Protein AF-A0A1F8T6Q5-F1 (afdb_monomer)

Nearest PDB structures (foldseek):
  4u9r-assembly1_A  TM=7.905E-01  e=2.356E-05  Cupriavidus metallidurans CH34
  6u1s-assembly1_A  TM=3.197E-01  e=1.548E+00  synthetic construct
  4e29-assembly1_A  TM=3.422E-01  e=6.527E+00  Shigella flexneri

Mean predicted aligned error: 11.77 Å

Secondary structure (DSSP, 8-state):
----EEEEEEEP---TT-TTHHHHHHHHHHHHHHTSTTEEEEEEETTSSSEEEEEEE-TTT--HHHHHHHHHHHHHHHHHHH-SS--SSS-GGGHHHHHHHHHHHHHHHHHHHHHHHHHHHHHHHHHHTT---HHHHHHHHHHHHHHHHHHHHGGGGTTSSTTTTTT--

Foldseek 3Di:
DQDKDKDKDQDDDDDPDDPPLVVVLQVQLFVQLCPDKFFPGWHWDPVDVRIIIITIGRCVTDPPVVSVVSSVVSNVVSCVVPDPDDDPDPPPVCVVVVVVLVVVLVVLVVVLVVLLVVLVVVLVVCVVVVVDDPVNNVCSNVVSVVVSVVSNVVSVVSDPPVVVVVVVD

pLDDT: mean 82.61, std 13.93, range [41.75, 96.81]

Solvent-accessible surface area (backbone atoms only — not comparable to full-atom values): 9932 Å² total; per-residue (Å²): 132,88,64,74,48,76,48,79,41,82,42,84,71,76,75,92,83,60,94,60,68,49,60,58,49,48,54,51,44,28,49,63,45,36,74,37,88,37,38,74,40,42,46,73,43,79,89,44,88,69,28,32,40,41,38,31,25,27,74,90,64,43,53,72,69,55,50,53,53,49,50,55,49,44,52,48,53,50,50,55,74,71,40,95,74,72,76,95,55,96,57,70,84,51,53,65,54,57,55,50,48,52,53,51,51,57,51,47,52,54,51,42,51,52,50,52,53,48,51,53,53,51,50,50,52,33,54,77,69,66,76,54,54,71,69,59,51,48,51,52,54,59,50,48,52,52,55,42,49,55,56,54,53,54,54,74,66,68,78,67,70,78,65,60,67,65,77,77,103

Structure (mmCIF, N/CA/C/O backbone):
data_AF-A0A1F8T6Q5-F1
#
_entry.id   AF-A0A1F8T6Q5-F1
#
loop_
_atom_site.group_PDB
_atom_site.id
_atom_site.type_symbol
_atom_site.label_atom_id
_atom_site.label_alt_id
_atom_site.label_comp_id
_atom_site.label_asym_id
_atom_site.label_entity_id
_atom_site.label_seq_id
_atom_site.pdbx_PDB_ins_code
_atom_site.Cartn_x
_atom_site.Cartn_y
_atom_site.Cartn_z
_atom_site.occupancy
_atom_site.B_iso_or_equiv
_atom_site.auth_seq_id
_atom_site.auth_comp_id
_atom_site.auth_asym_id
_atom_site.auth_atom_id
_atom_site.pdbx_PDB_model_num
ATOM 1 N N . MET A 1 1 ? 42.002 5.428 -26.636 1.00 50.53 1 MET A N 1
ATOM 2 C CA . MET A 1 1 ? 41.099 6.526 -27.030 1.00 50.53 1 MET A CA 1
ATOM 3 C C . MET A 1 1 ? 39.708 6.061 -26.639 1.00 50.53 1 MET A C 1
ATOM 5 O O . MET A 1 1 ? 39.288 5.052 -27.183 1.00 50.53 1 MET A O 1
ATOM 9 N N . LYS A 1 2 ? 39.092 6.627 -25.594 1.00 60.91 2 LYS A N 1
ATOM 10 C CA . LYS A 1 2 ? 37.700 6.285 -25.266 1.00 60.91 2 LYS A CA 1
ATOM 11 C C . LYS A 1 2 ? 36.829 7.090 -26.223 1.00 60.91 2 LYS A C 1
ATOM 13 O O . LYS A 1 2 ? 36.940 8.312 -26.226 1.00 60.91 2 LYS A O 1
ATOM 18 N N . THR A 1 3 ? 36.080 6.406 -27.074 1.00 76.50 3 THR A N 1
ATOM 19 C CA . THR A 1 3 ? 35.079 7.035 -27.933 1.00 76.50 3 THR A CA 1
ATOM 20 C C . THR A 1 3 ? 33.834 7.207 -27.075 1.00 76.50 3 THR A C 1
ATOM 22 O O . THR A 1 3 ? 33.334 6.227 -26.533 1.00 76.50 3 THR A O 1
ATOM 25 N N . GLU A 1 4 ? 33.405 8.445 -26.875 1.00 87.81 4 GLU A N 1
ATOM 26 C CA . GLU A 1 4 ? 32.211 8.789 -26.107 1.00 87.81 4 GLU A CA 1
ATOM 27 C C . GLU A 1 4 ? 31.236 9.469 -27.061 1.00 87.81 4 GLU A C 1
ATOM 29 O O . GLU A 1 4 ? 31.602 10.431 -27.737 1.00 87.81 4 GLU A O 1
ATOM 34 N N . GLU A 1 5 ? 30.017 8.944 -27.128 1.00 91.56 5 GLU A N 1
ATOM 35 C CA . GLU A 1 5 ? 28.901 9.550 -27.845 1.00 91.56 5 GLU A CA 1
ATOM 36 C C . GLU A 1 5 ? 27.756 9.843 -26.878 1.00 91.56 5 GLU A C 1
ATOM 38 O O . GLU A 1 5 ? 27.674 9.282 -25.783 1.00 91.56 5 GLU A O 1
ATOM 43 N N . THR A 1 6 ? 26.870 10.747 -27.284 1.00 90.69 6 THR A N 1
ATOM 44 C CA . THR A 1 6 ? 25.726 11.174 -26.481 1.00 90.69 6 THR A CA 1
ATOM 45 C C . THR A 1 6 ? 24.441 10.840 -27.214 1.00 90.69 6 THR A C 1
ATOM 47 O O . THR A 1 6 ? 24.263 11.212 -28.372 1.00 90.69 6 THR A O 1
ATOM 50 N N . LEU A 1 7 ? 23.549 10.127 -26.533 1.00 92.06 7 LEU A N 1
ATOM 51 C CA . LEU A 1 7 ? 22.183 9.890 -26.975 1.00 92.06 7 LEU A CA 1
ATOM 52 C C . LEU A 1 7 ? 21.239 10.744 -26.128 1.00 92.06 7 LEU A C 1
ATOM 54 O O . LEU A 1 7 ? 21.224 10.615 -24.905 1.00 92.06 7 LEU A O 1
ATOM 58 N N . GLU A 1 8 ? 20.442 11.581 -26.784 1.00 91.38 8 GLU A N 1
ATOM 59 C CA . GLU A 1 8 ? 19.393 12.385 -26.157 1.00 91.38 8 GLU A CA 1
ATOM 60 C C . GLU A 1 8 ? 18.038 11.691 -26.357 1.00 91.38 8 GLU A C 1
ATOM 62 O O . GLU A 1 8 ? 17.622 11.429 -27.487 1.00 91.38 8 GLU A O 1
ATOM 67 N N . LEU A 1 9 ? 17.354 11.360 -25.259 1.00 87.94 9 LEU A N 1
ATOM 68 C CA . LEU A 1 9 ? 16.001 10.804 -25.282 1.00 87.94 9 LEU A CA 1
ATOM 69 C C . LEU A 1 9 ? 15.019 11.827 -24.717 1.00 87.94 9 LEU A C 1
ATOM 71 O O . LEU A 1 9 ? 15.156 12.260 -23.573 1.00 87.94 9 LEU A O 1
ATOM 75 N N . GLU A 1 10 ? 14.007 12.180 -25.505 1.00 86.00 10 GLU A N 1
ATOM 76 C CA . GLU A 1 10 ? 12.895 12.996 -25.027 1.00 86.00 10 GLU A CA 1
ATOM 77 C C . GLU A 1 10 ? 12.061 12.178 -24.040 1.00 86.00 10 GLU A C 1
ATOM 79 O O . GLU A 1 10 ? 11.493 11.138 -24.389 1.00 86.00 10 GLU A O 1
ATOM 84 N N . VAL A 1 11 ? 11.986 12.643 -22.795 1.00 77.19 11 VAL A N 1
ATOM 85 C CA . VAL A 1 11 ? 11.147 12.015 -21.779 1.00 77.19 11 VAL A CA 1
ATOM 86 C C . VAL A 1 11 ? 9.830 12.787 -21.732 1.00 77.19 11 VAL A C 1
ATOM 88 O O . VAL A 1 11 ? 9.847 14.005 -21.520 1.00 77.19 11 VAL A O 1
ATOM 91 N N . PRO A 1 12 ? 8.671 12.127 -21.926 1.00 64.56 12 PRO A N 1
ATOM 92 C CA . PRO A 1 12 ? 7.391 12.793 -21.751 1.00 64.56 12 PRO A CA 1
ATOM 93 C C . PRO A 1 12 ? 7.319 13.331 -20.317 1.00 64.56 12 PRO A C 1
ATOM 95 O O . PRO A 1 12 ? 7.428 12.579 -19.351 1.00 64.56 12 PRO A O 1
ATOM 98 N N . MET A 1 13 ? 7.206 14.658 -20.216 1.00 54.41 13 MET A N 1
ATOM 99 C CA . MET A 1 13 ? 7.235 15.450 -18.984 1.00 54.41 13 MET A CA 1
ATOM 100 C C . MET A 1 13 ? 6.499 14.763 -17.813 1.00 54.41 13 MET A C 1
ATOM 102 O O . MET A 1 13 ? 5.322 14.418 -17.964 1.00 54.41 13 MET A O 1
ATOM 106 N N . PRO A 1 14 ? 7.110 14.653 -16.616 1.00 57.56 14 PRO A N 1
ATOM 107 C CA . PRO A 1 14 ? 6.374 14.300 -15.412 1.00 57.56 14 PRO A CA 1
ATOM 108 C C . PRO A 1 14 ? 5.453 15.464 -15.021 1.00 57.56 14 PRO A C 1
ATOM 110 O O . PRO A 1 14 ? 5.849 16.630 -15.044 1.00 57.56 14 PRO A O 1
ATOM 113 N N . LEU A 1 15 ? 4.208 15.134 -14.677 1.00 49.47 15 LEU A N 1
ATOM 114 C CA . LEU A 1 15 ? 3.138 16.067 -14.311 1.00 49.47 15 LEU A CA 1
ATOM 115 C C . LEU A 1 15 ? 3.639 17.229 -13.415 1.00 49.47 15 LEU A C 1
ATOM 117 O O . LEU A 1 15 ? 4.303 16.987 -12.400 1.00 49.47 15 LEU A O 1
ATOM 121 N N . PRO A 1 16 ? 3.318 18.498 -13.736 1.00 46.03 16 PRO A N 1
ATOM 122 C CA . PRO A 1 16 ? 3.667 19.623 -12.876 1.00 46.03 16 PRO A CA 1
ATOM 123 C C . PRO A 1 16 ? 2.892 19.533 -11.549 1.00 46.03 16 PRO A C 1
ATOM 125 O O . PRO A 1 16 ? 1.663 19.539 -11.558 1.00 46.03 16 PRO A O 1
ATOM 128 N N . GLY A 1 17 ? 3.599 19.465 -10.410 1.00 53.94 17 GLY A N 1
ATOM 129 C CA . GLY A 1 17 ? 2.978 19.576 -9.077 1.00 53.94 17 GLY A CA 1
ATOM 130 C C . GLY A 1 17 ? 3.496 18.667 -7.953 1.00 53.94 17 GLY A C 1
ATOM 131 O O . GLY A 1 17 ? 2.989 18.783 -6.843 1.00 53.94 17 GLY A O 1
ATOM 132 N N . VAL A 1 18 ? 4.484 17.793 -8.185 1.00 56.41 18 VAL A N 1
ATOM 133 C CA . VAL A 1 18 ? 5.004 16.863 -7.154 1.00 56.41 18 VAL A CA 1
ATOM 134 C C . VAL A 1 18 ? 6.403 17.305 -6.713 1.00 56.41 18 VAL A C 1
ATOM 136 O O . VAL A 1 18 ? 7.392 17.011 -7.369 1.00 56.41 18 VAL A O 1
ATOM 139 N N . GLY A 1 19 ? 6.494 18.129 -5.673 1.00 55.09 19 GLY A N 1
ATOM 140 C CA . GLY A 1 19 ? 7.711 18.888 -5.345 1.00 55.09 19 GLY A CA 1
ATOM 141 C C . GLY A 1 19 ? 8.842 18.138 -4.632 1.00 55.09 19 GLY A C 1
ATOM 142 O O . GLY A 1 19 ? 9.860 18.774 -4.411 1.00 55.09 19 GLY A O 1
ATOM 143 N N . ASP A 1 20 ? 8.676 16.857 -4.280 1.00 61.97 20 ASP A N 1
ATOM 144 C CA . ASP A 1 20 ? 9.656 16.094 -3.474 1.00 61.97 20 ASP A CA 1
ATOM 145 C C . ASP A 1 20 ? 9.985 14.725 -4.110 1.00 61.97 20 ASP A C 1
ATOM 147 O O . ASP A 1 20 ? 11.138 14.425 -4.404 1.00 61.97 20 ASP A O 1
ATOM 151 N N . ASP A 1 21 ? 8.971 13.937 -4.495 1.00 61.75 21 ASP A N 1
ATOM 152 C CA . ASP A 1 21 ? 9.192 12.602 -5.092 1.00 61.75 21 ASP A CA 1
ATOM 153 C C . ASP A 1 21 ? 9.870 12.630 -6.473 1.00 61.75 21 ASP A C 1
ATOM 155 O O . ASP A 1 21 ? 10.434 11.628 -6.919 1.00 61.75 21 ASP A O 1
ATOM 159 N N . ARG A 1 22 ? 9.814 13.768 -7.180 1.00 71.81 22 ARG A N 1
ATOM 1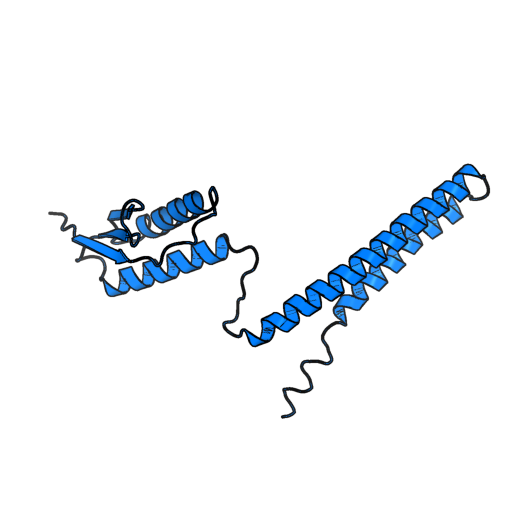60 C CA . ARG A 1 22 ? 10.444 13.906 -8.502 1.00 71.81 22 ARG A CA 1
ATOM 161 C C . ARG A 1 22 ? 11.958 13.805 -8.413 1.00 71.81 22 ARG A C 1
ATOM 163 O O . ARG A 1 22 ? 12.542 13.100 -9.230 1.00 71.81 22 ARG A O 1
ATOM 170 N N . ASP A 1 23 ? 12.563 14.455 -7.427 1.00 77.38 23 ASP A N 1
ATOM 171 C CA . ASP A 1 23 ? 14.018 14.524 -7.304 1.00 77.38 23 ASP A CA 1
ATOM 172 C C . ASP A 1 23 ? 14.579 13.136 -6.961 1.00 77.38 23 ASP A C 1
ATOM 174 O O . ASP A 1 23 ? 15.508 12.661 -7.611 1.00 77.38 23 ASP A O 1
ATOM 178 N N . ALA A 1 24 ? 13.900 12.401 -6.072 1.00 81.25 24 ALA A N 1
ATOM 179 C CA . ALA A 1 24 ? 14.234 11.011 -5.763 1.00 81.25 24 ALA A CA 1
ATOM 180 C C . ALA A 1 24 ? 14.080 10.066 -6.974 1.00 81.25 24 ALA A C 1
ATOM 182 O O . ALA A 1 24 ? 14.891 9.159 -7.167 1.00 81.25 24 ALA A O 1
ATOM 183 N N . CYS A 1 25 ? 13.052 10.259 -7.812 1.00 82.25 25 CYS A N 1
ATOM 184 C CA . CYS A 1 25 ? 12.886 9.474 -9.041 1.00 82.25 25 CYS A CA 1
ATOM 185 C C . CYS A 1 25 ? 13.988 9.764 -10.067 1.00 82.25 25 CYS A C 1
ATOM 187 O O . CYS A 1 25 ? 14.435 8.849 -10.758 1.00 82.25 25 CYS A O 1
ATOM 189 N N . ILE A 1 26 ? 14.415 11.024 -10.171 1.00 86.56 26 ILE A N 1
ATOM 190 C CA . ILE A 1 26 ? 15.486 11.455 -11.073 1.00 86.56 26 ILE A CA 1
ATOM 191 C C . ILE A 1 26 ? 16.807 10.825 -10.640 1.00 86.56 26 ILE A C 1
ATOM 193 O O . ILE A 1 26 ? 17.427 10.136 -11.447 1.00 86.56 26 ILE A O 1
ATOM 197 N N . GLU A 1 27 ? 17.181 10.960 -9.366 1.00 87.19 27 GLU A N 1
ATOM 198 C CA . GLU A 1 27 ? 18.412 10.369 -8.826 1.00 87.19 27 GLU A CA 1
ATOM 199 C C . GLU A 1 27 ? 18.449 8.850 -9.035 1.00 87.19 27 GLU A C 1
ATOM 201 O O . GLU A 1 27 ? 19.435 8.309 -9.540 1.00 87.19 27 GLU A O 1
ATOM 206 N N . ARG A 1 28 ? 17.341 8.155 -8.738 1.00 86.75 28 ARG A N 1
ATOM 207 C CA . ARG A 1 28 ? 17.222 6.706 -8.961 1.00 86.75 28 ARG A CA 1
ATOM 208 C C . ARG A 1 28 ? 17.364 6.322 -10.428 1.00 86.75 28 ARG A C 1
ATOM 210 O O . ARG A 1 28 ? 18.002 5.316 -10.734 1.00 86.75 28 ARG A O 1
ATOM 217 N N . LEU A 1 29 ? 16.769 7.087 -11.342 1.00 88.44 29 LEU A N 1
ATOM 218 C CA . LEU A 1 29 ? 16.864 6.817 -12.775 1.00 88.44 29 LEU A CA 1
ATOM 219 C C . LEU A 1 29 ? 18.290 7.050 -13.293 1.00 88.44 29 LEU A C 1
ATOM 221 O O . LEU A 1 29 ? 18.807 6.226 -14.052 1.00 88.44 29 LEU A O 1
ATOM 225 N N . GLU A 1 30 ? 18.937 8.135 -12.867 1.00 90.06 30 GLU A N 1
ATOM 226 C CA . GLU A 1 30 ? 20.329 8.439 -13.206 1.00 90.06 30 GLU A CA 1
ATOM 227 C C . GLU A 1 30 ? 21.283 7.356 -12.687 1.00 90.06 30 GLU A C 1
ATOM 229 O O . GLU A 1 30 ? 22.125 6.867 -13.444 1.00 90.06 30 GLU A O 1
ATOM 234 N N . GLU A 1 31 ? 21.107 6.894 -11.446 1.00 89.44 31 GLU A N 1
ATOM 235 C CA . GLU A 1 31 ? 21.895 5.806 -10.858 1.00 89.44 31 GLU A CA 1
ATOM 236 C C . GLU A 1 31 ? 21.650 4.462 -11.571 1.00 89.44 31 GLU A C 1
ATOM 238 O O . GLU A 1 31 ? 22.591 3.739 -11.935 1.00 89.44 31 GLU A O 1
ATOM 243 N N . ALA A 1 32 ? 20.384 4.133 -11.844 1.00 88.69 32 ALA A N 1
ATOM 244 C CA . ALA A 1 32 ? 19.997 2.899 -12.525 1.00 88.69 32 ALA A CA 1
ATOM 245 C C . ALA A 1 32 ? 20.527 2.817 -13.964 1.00 88.69 32 ALA A C 1
ATOM 247 O O . ALA A 1 32 ? 20.730 1.713 -14.480 1.00 88.69 32 ALA A O 1
ATOM 248 N N . MET A 1 33 ? 20.752 3.959 -14.618 1.00 91.25 33 MET A N 1
ATOM 249 C CA . MET A 1 33 ? 21.376 4.031 -15.939 1.00 91.25 33 MET A CA 1
ATOM 250 C C . MET A 1 33 ? 22.904 4.087 -15.840 1.00 91.25 33 MET A C 1
ATOM 252 O O . MET A 1 33 ? 23.583 3.325 -16.527 1.00 91.25 33 MET A O 1
ATOM 256 N N . GLY A 1 34 ? 23.456 4.912 -14.948 1.00 88.56 34 GLY A N 1
ATOM 257 C CA . GLY A 1 34 ? 24.900 5.077 -14.757 1.00 88.56 34 GLY A CA 1
ATOM 258 C C . GLY A 1 34 ? 25.626 3.809 -14.292 1.00 88.56 34 GLY A C 1
ATOM 259 O O . GLY A 1 34 ? 26.811 3.644 -14.571 1.00 88.56 34 GLY A O 1
ATOM 260 N N . SER A 1 35 ? 24.929 2.873 -13.639 1.00 87.31 35 SER A N 1
ATOM 261 C CA . SER A 1 35 ? 25.505 1.587 -13.214 1.00 87.31 35 SER A CA 1
ATOM 262 C C . SER A 1 35 ? 25.578 0.521 -14.320 1.00 87.31 35 SER A C 1
ATOM 264 O O . SER A 1 35 ? 26.139 -0.559 -14.103 1.00 87.31 35 SER A O 1
ATOM 266 N N . ARG A 1 36 ? 25.030 0.776 -15.519 1.00 89.06 36 ARG A N 1
ATOM 267 C CA . ARG A 1 36 ? 24.971 -0.232 -16.588 1.00 89.06 36 ARG A CA 1
ATOM 268 C C . ARG A 1 36 ? 26.217 -0.223 -17.470 1.00 89.06 36 ARG A C 1
ATOM 270 O O . ARG A 1 36 ? 26.759 0.810 -17.846 1.00 89.06 36 ARG A O 1
ATOM 277 N N . LYS A 1 37 ? 26.651 -1.421 -17.869 1.00 88.88 37 LYS A N 1
ATOM 278 C CA . LYS A 1 37 ? 27.815 -1.611 -18.742 1.00 88.88 37 LYS A CA 1
ATOM 279 C C . LYS A 1 37 ? 27.626 -0.881 -20.080 1.00 88.88 37 LYS A C 1
ATOM 281 O O . LYS A 1 37 ? 26.622 -1.088 -20.750 1.00 88.88 37 LYS A O 1
ATOM 286 N N . GLY A 1 38 ? 28.623 -0.088 -20.471 1.00 89.25 38 GLY A N 1
ATOM 287 C CA . GLY A 1 38 ? 28.614 0.694 -21.713 1.00 89.25 38 GLY A CA 1
ATOM 288 C C . GLY A 1 38 ? 28.098 2.126 -21.548 1.00 89.25 38 GLY A C 1
ATOM 289 O O . GLY A 1 38 ? 28.330 2.936 -22.438 1.00 89.25 38 GLY A O 1
ATOM 290 N N . ILE A 1 39 ? 27.484 2.457 -20.404 1.00 92.69 39 ILE A N 1
ATOM 291 C CA . ILE A 1 39 ? 27.093 3.824 -20.040 1.00 92.69 39 ILE A CA 1
ATOM 292 C C . ILE A 1 39 ? 28.214 4.436 -19.192 1.00 92.69 39 ILE A C 1
ATOM 294 O O . ILE A 1 39 ? 28.667 3.847 -18.213 1.00 92.69 39 ILE A O 1
ATOM 298 N N . LEU A 1 40 ? 28.705 5.600 -19.610 1.00 91.50 40 LEU A N 1
ATOM 299 C CA . LEU A 1 40 ? 29.750 6.364 -18.928 1.00 91.50 40 LEU A CA 1
ATOM 300 C C . LEU A 1 40 ? 29.140 7.347 -17.928 1.00 91.50 40 LEU A C 1
ATOM 302 O O . LEU A 1 40 ? 29.654 7.480 -16.818 1.00 91.50 40 LEU A O 1
ATOM 306 N N . ARG A 1 41 ? 28.052 8.021 -18.324 1.00 91.56 41 ARG A N 1
ATOM 307 C CA . ARG A 1 41 ? 27.259 8.951 -17.507 1.00 91.56 41 ARG A CA 1
ATOM 308 C C . ARG A 1 41 ? 25.819 9.016 -18.013 1.00 91.56 41 ARG A C 1
ATOM 310 O O . ARG A 1 41 ? 25.579 8.874 -19.208 1.00 91.56 41 ARG A O 1
ATOM 317 N N . ALA A 1 42 ? 24.884 9.274 -17.108 1.00 91.94 42 ALA A N 1
ATOM 318 C CA . ALA A 1 42 ? 23.490 9.564 -17.417 1.00 91.94 42 ALA A CA 1
ATOM 319 C C . ALA A 1 42 ? 23.041 10.768 -16.579 1.00 91.94 42 ALA A C 1
ATOM 321 O O . ALA A 1 42 ? 23.400 10.824 -15.404 1.00 91.94 42 ALA A O 1
ATOM 322 N N . HIS A 1 43 ? 22.314 11.718 -17.171 1.00 91.38 43 HIS A N 1
ATOM 323 C CA . HIS A 1 43 ? 21.690 12.828 -16.440 1.00 91.38 43 HIS A CA 1
ATOM 324 C C . HIS A 1 43 ? 20.418 13.335 -17.130 1.00 91.38 43 HIS A C 1
ATOM 326 O O . HIS A 1 43 ? 20.270 13.179 -18.346 1.00 91.38 43 HIS A O 1
ATOM 332 N N . LEU A 1 44 ? 19.514 13.958 -16.373 1.00 88.25 44 LEU A N 1
ATOM 333 C CA . LEU A 1 44 ? 18.340 14.651 -16.904 1.00 88.25 44 LEU A CA 1
ATOM 334 C C . LEU A 1 44 ? 18.558 16.169 -16.962 1.00 88.25 44 LEU A C 1
ATOM 336 O O . LEU A 1 44 ? 18.875 16.816 -15.967 1.00 88.25 44 LEU A O 1
ATOM 340 N N . GLU A 1 45 ? 18.299 16.765 -18.123 1.00 86.88 45 GLU A N 1
ATOM 341 C CA . GLU A 1 45 ? 18.274 18.217 -18.298 1.00 86.88 45 GLU A CA 1
ATOM 342 C C . GLU A 1 45 ? 16.847 18.754 -18.125 1.00 86.88 45 GLU A C 1
ATOM 344 O O . GLU A 1 45 ? 16.043 18.776 -19.060 1.00 86.88 45 GLU A O 1
ATOM 349 N N . LEU A 1 46 ? 16.535 19.203 -16.908 1.00 80.44 46 LEU A N 1
ATOM 350 C CA . LEU A 1 46 ? 15.209 19.715 -16.530 1.00 80.44 46 LEU A CA 1
ATOM 351 C C . LEU A 1 46 ? 14.935 21.146 -17.026 1.00 80.44 46 LEU A C 1
ATOM 353 O O . LEU A 1 46 ? 13.792 21.597 -17.003 1.00 80.44 46 LEU A O 1
ATOM 357 N N . GLU A 1 47 ? 15.973 21.867 -17.461 1.00 80.12 47 GLU A N 1
ATOM 358 C CA . GLU A 1 47 ? 15.856 23.224 -18.013 1.00 80.12 47 GLU A CA 1
ATOM 359 C C . GLU A 1 47 ? 15.365 23.225 -19.475 1.00 80.12 47 GLU A C 1
ATOM 361 O O . GLU A 1 47 ? 14.862 24.242 -19.961 1.00 80.12 47 GLU A O 1
ATOM 366 N N . LYS A 1 48 ? 15.468 22.085 -20.176 1.00 77.75 48 LYS A N 1
ATOM 367 C CA . LYS A 1 48 ? 14.937 21.891 -21.532 1.00 77.75 48 LYS A CA 1
ATOM 368 C C . LYS A 1 48 ? 13.452 21.490 -21.477 1.00 77.75 48 LYS A C 1
ATOM 370 O O . LYS A 1 48 ? 13.015 20.762 -20.589 1.00 77.75 48 LYS A O 1
ATOM 375 N N . SER A 1 49 ? 12.665 21.968 -22.446 1.00 76.19 49 SER A N 1
ATOM 376 C CA . SER A 1 49 ? 11.267 21.561 -22.656 1.00 76.19 49 SER A CA 1
ATOM 377 C C . SER A 1 49 ? 11.093 21.103 -24.111 1.00 76.19 49 SER A C 1
ATOM 379 O O . SER A 1 49 ? 11.138 21.957 -25.003 1.00 76.19 49 SER A O 1
ATOM 381 N N . PRO A 1 50 ? 10.926 19.791 -24.380 1.00 76.44 50 PRO A N 1
ATOM 382 C CA . PRO A 1 50 ? 10.748 18.699 -23.413 1.00 76.44 50 PRO A CA 1
ATOM 383 C C . PRO A 1 50 ? 12.014 18.385 -22.597 1.00 76.44 50 PRO A C 1
ATOM 385 O O . PRO A 1 50 ? 13.122 18.728 -23.003 1.00 76.44 50 PRO A O 1
ATOM 388 N N . VAL A 1 51 ? 11.830 17.731 -21.445 1.00 82.94 51 VAL A N 1
ATOM 389 C CA . VAL A 1 51 ? 12.933 17.247 -20.598 1.00 82.94 51 VAL A CA 1
ATOM 390 C C . VAL A 1 51 ? 13.708 16.172 -21.358 1.00 82.94 51 VAL A C 1
ATOM 392 O O . VAL A 1 51 ? 13.106 15.268 -21.946 1.00 82.94 51 VAL A O 1
ATOM 395 N N . VAL A 1 52 ? 15.037 16.255 -21.326 1.00 88.62 52 VAL A N 1
ATOM 396 C CA . VAL A 1 52 ? 15.924 15.345 -22.062 1.00 88.62 52 VAL A CA 1
ATOM 397 C C . VAL A 1 52 ? 16.718 14.481 -21.089 1.00 88.62 52 VAL A C 1
ATOM 399 O O . VAL A 1 52 ? 17.328 14.997 -20.156 1.00 88.62 52 VAL A O 1
ATOM 402 N N . LEU A 1 53 ? 16.726 13.166 -21.318 1.00 90.06 53 LEU A N 1
ATOM 403 C CA . LEU A 1 53 ? 17.655 12.228 -20.688 1.00 90.06 53 LEU A CA 1
ATOM 404 C C . LEU A 1 53 ? 18.882 12.074 -21.594 1.00 90.06 53 LEU A C 1
ATOM 406 O O . LEU A 1 53 ? 18.778 11.514 -22.688 1.00 90.06 53 LEU A O 1
ATOM 410 N N . CYS A 1 54 ? 20.036 12.542 -21.126 1.00 92.56 54 CYS A N 1
ATOM 411 C CA . CYS A 1 54 ? 21.307 12.449 -21.836 1.00 92.56 54 CYS A CA 1
ATOM 412 C C . CYS A 1 54 ? 22.077 11.215 -21.359 1.00 92.56 54 CYS A C 1
ATOM 414 O O . CYS A 1 54 ? 22.432 11.094 -20.184 1.00 92.56 54 CYS A O 1
ATOM 416 N N . LEU A 1 55 ? 22.359 10.295 -22.281 1.00 93.50 55 LEU A N 1
ATOM 417 C CA . LEU A 1 55 ? 23.159 9.098 -22.039 1.00 93.50 55 LEU A CA 1
ATOM 418 C C . LEU A 1 55 ? 24.501 9.247 -22.750 1.00 93.50 55 LEU A C 1
ATOM 420 O O . LEU A 1 55 ? 24.570 9.222 -23.975 1.00 93.50 55 LEU A O 1
ATOM 424 N N . HIS A 1 56 ? 25.568 9.383 -21.974 1.00 94.19 56 HIS A N 1
ATOM 425 C CA . HIS A 1 56 ? 26.941 9.353 -22.457 1.00 94.19 56 HIS A CA 1
ATOM 426 C C . HIS A 1 56 ? 27.407 7.901 -22.466 1.00 94.19 56 HIS A C 1
ATOM 428 O O . HIS A 1 56 ? 27.435 7.257 -21.413 1.00 94.19 56 HIS A O 1
ATOM 434 N N . TYR A 1 57 ? 27.757 7.362 -23.629 1.00 93.81 57 TYR A N 1
ATOM 435 C CA . TYR A 1 57 ? 28.000 5.933 -23.803 1.00 93.81 57 TYR A CA 1
ATOM 436 C C . TYR A 1 57 ? 29.182 5.645 -24.730 1.00 93.81 57 TYR A C 1
ATOM 438 O O . TYR A 1 57 ? 29.635 6.505 -25.484 1.00 93.81 57 TYR A O 1
ATOM 446 N N . ASP A 1 58 ? 29.690 4.416 -24.650 1.00 95.06 58 ASP A N 1
ATOM 447 C CA . ASP A 1 58 ? 30.689 3.898 -25.583 1.00 95.06 58 ASP A CA 1
ATOM 448 C C . ASP A 1 58 ? 29.978 3.137 -26.722 1.00 95.06 58 ASP A C 1
ATOM 450 O O . ASP A 1 58 ? 29.424 2.056 -26.471 1.00 95.06 58 ASP A O 1
ATOM 454 N N . PRO A 1 59 ? 29.991 3.649 -27.971 1.00 90.25 59 PRO A N 1
ATOM 455 C CA . PRO A 1 59 ? 29.288 3.033 -29.099 1.00 90.25 59 PRO A CA 1
ATOM 456 C C . PRO A 1 59 ? 29.880 1.681 -29.521 1.00 90.25 59 PRO A C 1
ATOM 458 O O . PRO A 1 59 ? 29.251 0.935 -30.269 1.00 90.25 59 PRO A O 1
ATOM 461 N N . MET A 1 60 ? 31.077 1.326 -29.039 1.00 90.38 60 MET A N 1
ATOM 462 C CA . MET A 1 60 ? 31.659 -0.006 -29.230 1.00 90.38 60 MET A CA 1
ATOM 463 C C . MET A 1 60 ? 31.200 -1.011 -28.165 1.00 90.38 60 MET A C 1
ATOM 465 O O . MET A 1 60 ? 31.421 -2.212 -28.326 1.00 90.38 60 MET A O 1
ATOM 469 N N . ALA A 1 61 ? 30.576 -0.545 -27.078 1.00 92.50 61 ALA A N 1
ATOM 470 C CA . ALA A 1 61 ? 30.143 -1.376 -25.958 1.00 92.50 61 ALA A CA 1
ATOM 471 C C . ALA A 1 61 ? 28.625 -1.613 -25.909 1.00 92.50 61 ALA A C 1
ATOM 473 O O . ALA A 1 61 ? 28.206 -2.661 -25.413 1.00 92.50 61 ALA A O 1
ATOM 474 N N . VAL A 1 62 ? 27.808 -0.662 -26.377 1.00 93.25 62 VAL A N 1
ATOM 475 C CA . VAL A 1 62 ? 26.337 -0.731 -26.324 1.00 93.25 62 VAL A CA 1
ATOM 476 C C . VAL A 1 62 ? 25.702 -0.043 -27.537 1.00 93.25 62 VAL A C 1
ATOM 478 O O . VAL A 1 62 ? 26.216 0.959 -28.026 1.00 93.25 62 VAL A O 1
ATOM 481 N N . SER A 1 63 ? 24.588 -0.591 -28.031 1.00 94.94 63 SER A N 1
ATOM 482 C CA . SER A 1 63 ? 23.834 -0.028 -29.157 1.00 94.94 63 SER A CA 1
ATOM 483 C C . SER A 1 63 ? 22.789 0.996 -28.697 1.00 94.94 63 SER A C 1
ATOM 485 O O . SER A 1 63 ? 22.281 0.926 -27.577 1.00 94.94 63 SER A O 1
ATOM 487 N N . VAL A 1 64 ? 22.402 1.916 -29.586 1.00 92.56 64 VAL A N 1
ATOM 488 C CA . VAL A 1 64 ? 21.326 2.894 -29.328 1.00 92.56 64 VAL A CA 1
ATOM 489 C C . VAL A 1 64 ? 19.992 2.202 -29.004 1.00 92.56 64 VAL A C 1
ATOM 491 O O . VAL A 1 64 ? 19.265 2.639 -28.114 1.00 92.56 64 VAL A O 1
ATOM 494 N N . GLU A 1 65 ? 19.688 1.088 -29.672 1.00 93.50 65 GLU A N 1
ATOM 495 C CA . GLU A 1 65 ? 18.474 0.294 -29.432 1.00 93.50 65 GLU A CA 1
ATOM 496 C C . GLU A 1 65 ? 18.461 -0.324 -28.025 1.00 93.50 65 GLU A C 1
ATOM 498 O O . GLU A 1 65 ? 17.433 -0.329 -27.340 1.00 93.50 65 GLU A O 1
ATOM 503 N N . ASP A 1 66 ? 19.613 -0.823 -27.566 1.00 93.56 66 ASP A N 1
ATOM 504 C CA . ASP A 1 66 ? 19.754 -1.355 -26.212 1.00 93.56 66 ASP A CA 1
ATOM 505 C C . ASP A 1 66 ? 19.639 -0.246 -25.166 1.00 93.56 66 ASP A C 1
ATOM 507 O O . ASP A 1 66 ? 18.952 -0.444 -24.162 1.00 93.56 66 ASP A O 1
ATOM 511 N N . LEU A 1 67 ? 20.221 0.934 -25.419 1.00 92.25 67 LEU A N 1
ATOM 512 C CA . LEU A 1 67 ? 20.081 2.104 -24.547 1.00 92.25 67 LEU A CA 1
ATOM 513 C C . LEU A 1 67 ? 18.618 2.524 -24.389 1.00 92.25 67 LEU A C 1
ATOM 515 O O . LEU A 1 67 ? 18.163 2.710 -23.262 1.00 92.25 67 LEU A O 1
ATOM 519 N N . GLN A 1 68 ? 17.857 2.600 -25.484 1.00 90.25 68 GLN A N 1
ATOM 520 C CA . GLN A 1 68 ? 16.421 2.903 -25.444 1.00 90.25 68 GLN A CA 1
ATOM 521 C C . GLN A 1 68 ? 15.639 1.857 -24.644 1.00 90.25 68 GLN A C 1
ATOM 523 O O . GLN A 1 68 ? 14.806 2.199 -23.802 1.00 90.25 68 GLN A O 1
ATOM 528 N N . ARG A 1 69 ? 15.935 0.567 -24.850 1.00 90.81 69 ARG A N 1
ATOM 529 C CA . ARG A 1 69 ? 15.297 -0.521 -24.096 1.00 90.81 69 ARG A CA 1
ATOM 530 C C . ARG A 1 69 ? 15.634 -0.449 -22.605 1.00 90.81 69 ARG A C 1
ATOM 532 O O . ARG A 1 69 ? 14.763 -0.677 -21.768 1.00 90.81 69 ARG A O 1
ATOM 539 N N . MET A 1 70 ? 16.887 -0.158 -22.264 1.00 92.06 70 MET A N 1
ATOM 540 C CA . MET A 1 70 ? 17.350 -0.015 -20.882 1.00 92.06 70 MET A CA 1
ATOM 541 C C . MET A 1 70 ? 16.689 1.183 -20.203 1.00 92.06 70 MET A C 1
ATOM 543 O O . MET A 1 70 ? 16.184 1.015 -19.096 1.00 92.06 70 MET A O 1
ATOM 547 N N . ALA A 1 71 ? 16.616 2.328 -20.886 1.00 89.94 71 ALA A N 1
ATOM 548 C CA . ALA A 1 71 ? 15.953 3.532 -20.397 1.00 89.94 71 ALA A CA 1
ATOM 549 C C . ALA A 1 71 ? 14.459 3.292 -20.133 1.00 89.94 71 ALA A C 1
ATOM 551 O O . ALA A 1 71 ? 13.970 3.608 -19.052 1.00 89.94 71 ALA A O 1
ATOM 552 N N . GLY A 1 72 ? 13.747 2.647 -21.065 1.00 88.44 72 GLY A N 1
ATOM 553 C CA . GLY A 1 72 ? 12.331 2.314 -20.881 1.00 88.44 72 GLY A CA 1
ATOM 554 C C . GLY A 1 72 ? 12.082 1.377 -19.692 1.00 88.44 72 GLY A C 1
ATOM 555 O O . GLY A 1 72 ? 11.140 1.580 -18.925 1.00 88.44 72 GLY A O 1
ATOM 556 N N . ARG A 1 73 ? 12.950 0.376 -19.489 1.00 88.62 73 ARG A N 1
ATOM 557 C CA . ARG A 1 73 ? 12.853 -0.537 -18.336 1.00 88.62 73 ARG A CA 1
ATOM 558 C C . ARG A 1 73 ? 13.181 0.166 -17.024 1.00 88.62 73 ARG A C 1
ATOM 560 O O . ARG A 1 73 ? 12.397 0.058 -16.095 1.00 88.62 73 ARG A O 1
ATOM 567 N N . ALA A 1 74 ? 14.277 0.921 -16.972 1.00 89.06 74 ALA A N 1
ATOM 568 C CA . ALA A 1 74 ? 14.666 1.675 -15.783 1.00 89.06 74 A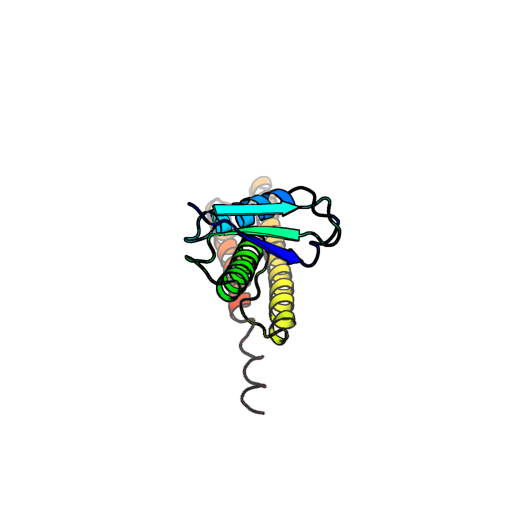LA A CA 1
ATOM 569 C C . ALA A 1 74 ? 13.586 2.694 -15.381 1.00 89.06 74 ALA A C 1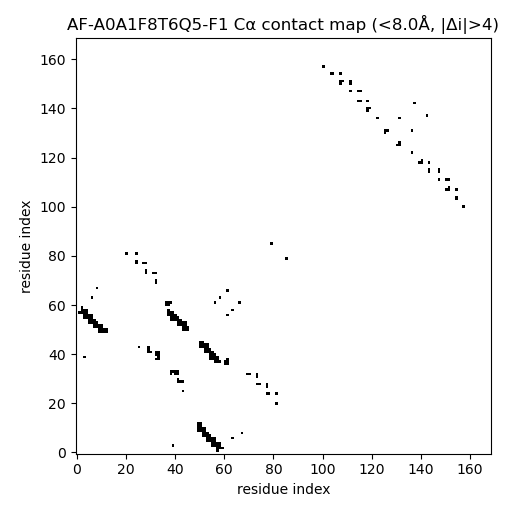
ATOM 571 O O . ALA A 1 74 ? 13.230 2.773 -14.211 1.00 89.06 74 ALA A O 1
ATOM 572 N N . GLY A 1 75 ? 12.995 3.403 -16.349 1.00 86.44 75 GLY A N 1
ATOM 573 C CA . GLY A 1 75 ? 11.872 4.306 -16.092 1.00 86.44 75 GLY A CA 1
ATOM 574 C C . GLY A 1 75 ? 10.634 3.582 -15.555 1.00 86.44 75 GLY A C 1
ATOM 575 O O . GLY A 1 75 ? 9.972 4.090 -14.655 1.00 86.44 75 GLY A O 1
ATOM 576 N N . THR A 1 76 ? 10.345 2.375 -16.053 1.00 84.94 76 THR A N 1
ATOM 577 C CA . THR A 1 76 ? 9.239 1.544 -15.544 1.00 84.94 76 THR A CA 1
ATOM 578 C C . THR A 1 76 ? 9.509 1.049 -14.122 1.00 84.94 76 THR A C 1
ATOM 580 O O . THR A 1 76 ? 8.611 1.094 -13.288 1.00 84.94 76 THR A O 1
ATOM 583 N N . ASP A 1 77 ? 10.735 0.607 -13.832 1.00 86.75 77 ASP A N 1
ATOM 584 C CA . ASP A 1 77 ? 11.133 0.125 -12.506 1.00 86.75 77 ASP A CA 1
ATOM 585 C C . ASP A 1 77 ? 11.017 1.249 -11.460 1.00 86.75 77 ASP A C 1
ATOM 587 O O . ASP A 1 77 ? 10.393 1.053 -10.418 1.00 86.75 77 ASP A O 1
ATOM 591 N N . VAL A 1 78 ? 11.513 2.453 -11.777 1.00 85.25 78 VAL A N 1
ATOM 592 C CA . VAL A 1 78 ? 11.375 3.641 -10.913 1.00 85.25 78 VAL A CA 1
ATOM 593 C C . VAL A 1 78 ? 9.904 4.037 -10.745 1.00 85.25 78 VAL A C 1
ATOM 595 O O . VAL A 1 78 ? 9.465 4.332 -9.635 1.00 85.25 78 VAL A O 1
ATOM 598 N N . ALA A 1 79 ? 9.104 3.997 -11.816 1.00 80.56 79 ALA A N 1
ATOM 599 C CA . ALA A 1 79 ? 7.674 4.291 -11.734 1.00 80.56 79 ALA A CA 1
ATOM 600 C C . ALA A 1 79 ? 6.913 3.288 -10.847 1.00 80.56 79 ALA A C 1
ATOM 602 O O . ALA A 1 79 ? 6.014 3.689 -10.112 1.00 80.56 79 ALA A O 1
ATOM 603 N N . LEU A 1 80 ? 7.266 2.000 -10.892 1.00 79.31 80 LEU A N 1
ATOM 604 C CA . LEU A 1 80 ? 6.672 0.966 -10.039 1.00 79.31 80 LEU A CA 1
ATOM 605 C C . LEU A 1 80 ? 7.090 1.099 -8.571 1.00 79.31 80 LEU A C 1
ATOM 607 O O . LEU A 1 80 ? 6.293 0.772 -7.696 1.00 79.31 80 LEU A O 1
ATOM 611 N N . GLU A 1 81 ? 8.308 1.566 -8.300 1.00 77.06 81 GLU A N 1
ATOM 612 C CA . GLU A 1 81 ? 8.805 1.784 -6.938 1.00 77.06 81 GLU A CA 1
ATOM 613 C C . GLU A 1 81 ? 8.144 2.994 -6.259 1.00 77.06 81 GLU A C 1
ATOM 615 O O . GLU A 1 81 ? 7.921 2.971 -5.050 1.00 77.06 81 GLU A O 1
ATOM 620 N N . THR A 1 82 ? 7.795 4.026 -7.034 1.00 74.25 82 THR A N 1
ATOM 621 C CA . THR A 1 82 ? 7.153 5.251 -6.523 1.00 74.25 82 THR A CA 1
ATOM 622 C C . THR A 1 82 ? 5.619 5.196 -6.581 1.00 74.25 82 THR A C 1
ATOM 624 O O . THR A 1 82 ? 4.942 5.993 -5.936 1.00 74.25 82 THR A O 1
ATOM 627 N N . ALA A 1 83 ? 5.023 4.268 -7.334 1.00 70.12 83 ALA A N 1
ATOM 628 C CA . ALA A 1 83 ? 3.569 4.157 -7.414 1.00 70.12 83 ALA A CA 1
ATOM 629 C C . ALA A 1 83 ? 2.962 3.572 -6.126 1.00 70.12 83 ALA A C 1
ATOM 631 O O . ALA A 1 83 ? 3.189 2.413 -5.789 1.00 70.12 83 ALA A O 1
ATOM 632 N N . ASP A 1 84 ? 2.058 4.319 -5.484 1.00 71.44 84 ASP A N 1
ATOM 633 C CA . ASP A 1 84 ? 1.256 3.822 -4.350 1.00 71.44 84 ASP A CA 1
ATOM 634 C C . ASP A 1 84 ? 0.366 2.620 -4.723 1.00 71.44 84 ASP A C 1
ATOM 636 O O . ASP A 1 84 ? -0.025 1.812 -3.876 1.00 71.44 84 ASP A O 1
ATOM 640 N N . VAL A 1 85 ? -0.003 2.516 -6.005 1.00 66.25 85 VAL A N 1
ATOM 641 C CA . VAL A 1 85 ? -0.823 1.434 -6.556 1.00 66.25 85 VAL A CA 1
ATOM 642 C C . VAL A 1 85 ? -0.288 1.043 -7.930 1.00 66.25 85 VAL A C 1
ATOM 644 O O . VAL A 1 85 ? -0.523 1.735 -8.919 1.00 66.25 85 VAL A O 1
ATOM 647 N N . ALA A 1 86 ? 0.370 -0.111 -8.010 1.00 65.44 86 ALA A N 1
ATOM 648 C CA . ALA A 1 86 ? 0.788 -0.710 -9.271 1.00 65.44 86 ALA A CA 1
ATOM 649 C C . ALA A 1 86 ? -0.259 -1.720 -9.765 1.00 65.44 86 ALA A C 1
ATOM 651 O O . ALA A 1 86 ? -0.579 -2.707 -9.095 1.00 65.44 86 ALA A O 1
ATOM 652 N N . LEU A 1 87 ? -0.793 -1.500 -10.966 1.00 61.31 87 LEU A N 1
ATOM 653 C CA . LEU A 1 87 ? -1.590 -2.509 -11.659 1.00 61.31 87 LEU A CA 1
ATOM 654 C C . LEU A 1 87 ? -0.629 -3.441 -12.397 1.00 61.31 87 LEU A C 1
ATOM 656 O O . LEU A 1 87 ? -0.078 -3.072 -13.424 1.00 61.31 87 LEU A O 1
ATOM 660 N N . MET A 1 88 ? -0.438 -4.662 -11.894 1.00 67.12 88 MET A N 1
ATOM 661 C CA . MET A 1 88 ? 0.440 -5.653 -12.543 1.00 67.12 88 MET A CA 1
ATOM 662 C C . MET A 1 88 ? -0.113 -6.212 -13.869 1.00 67.12 88 MET A C 1
ATOM 664 O O . MET A 1 88 ? 0.526 -7.060 -14.486 1.00 67.12 88 MET A O 1
ATOM 668 N N . ALA A 1 89 ? -1.313 -5.800 -14.286 1.00 61.94 89 ALA A N 1
ATOM 669 C CA . ALA A 1 89 ? -1.937 -6.239 -15.525 1.00 61.94 89 ALA A CA 1
ATOM 670 C C . ALA A 1 89 ? -2.361 -5.024 -16.352 1.00 61.94 89 ALA A C 1
ATOM 672 O O . ALA A 1 89 ? -3.067 -4.156 -15.839 1.00 61.94 89 ALA A O 1
ATOM 673 N N . ASP A 1 90 ? -2.041 -5.043 -17.645 1.00 63.91 90 ASP A N 1
ATOM 674 C CA . ASP A 1 90 ? -2.477 -4.050 -18.643 1.00 63.91 90 ASP A CA 1
ATOM 675 C C . ASP A 1 90 ? -4.004 -4.055 -18.889 1.00 63.91 90 ASP A C 1
ATOM 677 O O . ASP A 1 90 ? -4.535 -3.314 -19.715 1.00 63.91 90 ASP A O 1
ATOM 681 N N . ASP A 1 91 ? -4.744 -4.902 -18.168 1.00 63.56 91 ASP A N 1
ATOM 682 C CA . ASP A 1 91 ? -6.189 -5.038 -18.268 1.00 63.56 91 ASP A CA 1
ATOM 683 C C . ASP A 1 91 ? -6.907 -4.084 -17.297 1.00 63.56 91 ASP A C 1
ATOM 685 O O . ASP A 1 91 ? -7.259 -4.431 -16.160 1.00 63.56 91 ASP A O 1
ATOM 689 N N . LEU A 1 92 ? -7.184 -2.871 -17.786 1.00 67.06 92 LEU A N 1
ATOM 690 C CA . LEU A 1 92 ? -7.988 -1.857 -17.094 1.00 67.06 92 LEU A CA 1
ATOM 691 C C . LEU A 1 92 ? -9.396 -2.357 -16.713 1.00 67.06 92 LEU A C 1
ATOM 693 O O . LEU A 1 92 ? -10.042 -1.741 -15.863 1.00 67.06 92 LEU A O 1
ATOM 697 N N . SER A 1 93 ? -9.881 -3.487 -17.250 1.00 70.88 93 SER A N 1
ATOM 698 C CA . SER A 1 93 ? -11.175 -4.059 -16.848 1.00 70.88 93 SER A CA 1
ATOM 699 C C . SER A 1 93 ? -11.214 -4.525 -15.385 1.00 70.88 93 SER A C 1
ATOM 701 O O . SER A 1 93 ? -12.298 -4.732 -14.835 1.00 70.88 93 SER A O 1
ATOM 703 N N . ARG A 1 94 ? -10.055 -4.649 -14.718 1.00 68.81 94 ARG A N 1
ATOM 704 C CA . ARG A 1 94 ? -9.954 -5.015 -13.293 1.00 68.81 94 ARG A CA 1
ATOM 705 C C . ARG A 1 94 ? -9.981 -3.824 -12.333 1.00 68.81 94 ARG A C 1
ATOM 707 O O . ARG A 1 94 ? -10.211 -4.021 -11.140 1.00 68.81 94 ARG A O 1
ATOM 714 N N . LEU A 1 95 ? -9.824 -2.595 -12.827 1.00 77.56 95 LEU A N 1
ATOM 715 C CA . LEU A 1 95 ? -9.899 -1.380 -12.007 1.00 77.56 95 LEU A CA 1
ATOM 716 C C . LEU A 1 95 ? -11.224 -1.240 -11.235 1.00 77.56 95 LEU A C 1
ATOM 718 O O . LEU A 1 95 ? -11.178 -0.996 -10.024 1.00 77.56 95 LEU A O 1
ATOM 722 N N . PRO A 1 96 ? -12.406 -1.443 -11.857 1.00 79.25 96 PRO A N 1
ATOM 723 C CA . PRO A 1 96 ? -13.677 -1.354 -11.142 1.00 79.25 96 PRO A CA 1
ATOM 724 C C . PRO A 1 96 ? -13.782 -2.363 -9.994 1.00 79.25 96 PRO A C 1
ATOM 726 O O . PRO A 1 96 ? -14.360 -2.046 -8.954 1.00 79.25 96 PRO A O 1
ATOM 729 N N . PHE A 1 97 ? -13.191 -3.554 -10.155 1.00 81.31 97 PHE A N 1
ATOM 730 C CA . PHE A 1 97 ? -13.170 -4.576 -9.113 1.00 81.31 97 PHE A CA 1
ATOM 731 C C . PHE A 1 97 ? -12.366 -4.113 -7.890 1.00 81.31 97 PHE A C 1
ATOM 733 O O . PHE A 1 97 ? -12.880 -4.154 -6.773 1.00 81.31 97 PHE A O 1
ATOM 740 N N . SER A 1 98 ? -11.137 -3.628 -8.090 1.00 82.19 98 SER A N 1
ATOM 741 C CA . SER A 1 98 ? -10.269 -3.163 -6.997 1.00 82.19 98 SER A CA 1
ATOM 742 C C . SER A 1 98 ? -10.875 -1.975 -6.245 1.00 82.19 98 SER A C 1
ATOM 744 O O . SER A 1 98 ? -10.874 -1.950 -5.014 1.00 82.19 98 SER A O 1
ATOM 746 N N . VAL A 1 99 ? -11.480 -1.025 -6.968 1.00 85.00 99 VAL A N 1
ATOM 747 C CA . VAL A 1 99 ? -12.195 0.110 -6.360 1.00 85.00 99 VAL A CA 1
ATOM 748 C C . VAL A 1 99 ? -13.438 -0.359 -5.595 1.00 85.00 99 VAL A C 1
ATOM 750 O O . VAL A 1 99 ? -13.709 0.126 -4.493 1.00 85.00 99 VAL A O 1
ATOM 753 N N . GLY A 1 100 ? -14.195 -1.311 -6.149 1.00 85.31 100 GLY A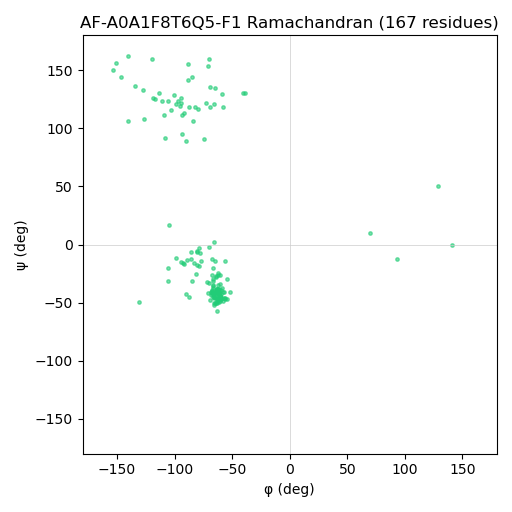 N 1
ATOM 754 C CA . GLY A 1 100 ? -15.356 -1.918 -5.494 1.00 85.31 100 GLY A CA 1
ATOM 755 C C . GLY A 1 100 ? -14.985 -2.615 -4.185 1.00 85.31 100 GLY A C 1
ATOM 756 O O . GLY A 1 100 ? -15.579 -2.324 -3.143 1.00 85.31 100 GLY A O 1
ATOM 757 N N . LEU A 1 101 ? -13.940 -3.446 -4.220 1.00 87.88 101 LEU A N 1
ATOM 758 C CA . LEU A 1 101 ? -13.380 -4.105 -3.042 1.00 87.88 101 LEU A CA 1
ATOM 759 C C . LEU A 1 101 ? -12.945 -3.074 -1.997 1.00 87.88 101 LEU A C 1
ATOM 761 O O . LEU A 1 101 ? -13.368 -3.172 -0.851 1.00 87.88 101 LEU A O 1
ATOM 765 N N . GLY A 1 102 ? -12.203 -2.033 -2.388 1.00 88.31 102 GLY A N 1
ATOM 766 C CA . GLY A 1 102 ? -11.787 -0.965 -1.473 1.00 88.31 102 GLY A CA 1
ATOM 767 C C . GLY A 1 102 ? -12.965 -0.262 -0.783 1.00 88.31 102 GLY A C 1
ATOM 768 O O . GLY A 1 102 ? -12.931 -0.011 0.426 1.00 88.31 102 GLY A O 1
ATOM 769 N N . ARG A 1 103 ? -14.060 0.003 -1.510 1.00 89.31 103 ARG A N 1
ATOM 770 C CA . ARG A 1 103 ? -15.289 0.574 -0.927 1.00 89.31 103 ARG A CA 1
ATOM 771 C C . ARG A 1 103 ? -15.958 -0.381 0.063 1.00 89.31 103 ARG A C 1
ATOM 773 O O . ARG A 1 103 ? -16.388 0.072 1.126 1.00 89.31 103 ARG A O 1
ATOM 780 N N . ALA A 1 10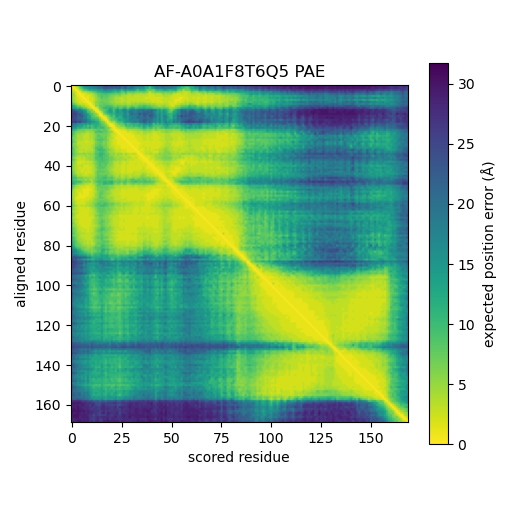4 ? -16.025 -1.674 -0.256 1.00 89.31 104 ALA A N 1
ATOM 781 C CA . ALA A 1 104 ? -16.569 -2.696 0.637 1.00 89.31 104 ALA A CA 1
ATOM 782 C C . ALA A 1 104 ? -15.727 -2.834 1.917 1.00 89.31 104 ALA A C 1
ATOM 784 O O . ALA A 1 104 ? -16.277 -2.774 3.020 1.00 89.31 104 ALA A O 1
ATOM 785 N N . THR A 1 105 ? -14.398 -2.887 1.784 1.00 93.56 105 THR A N 1
ATOM 786 C CA . THR A 1 105 ? -13.444 -2.878 2.903 1.00 93.56 105 THR A CA 1
ATOM 787 C C . THR A 1 105 ? -13.677 -1.677 3.814 1.00 93.56 105 THR A C 1
ATOM 789 O O . THR A 1 105 ? -13.807 -1.827 5.027 1.00 93.56 105 THR A O 1
ATOM 792 N N . ARG A 1 106 ? -13.830 -0.473 3.245 1.00 94.31 106 ARG A N 1
ATOM 793 C CA . ARG A 1 106 ? -14.110 0.747 4.020 1.00 94.31 106 ARG A CA 1
ATOM 794 C C . ARG A 1 106 ? -15.463 0.706 4.742 1.00 94.31 106 ARG A C 1
ATOM 796 O O . ARG A 1 106 ? -15.633 1.364 5.770 1.00 94.31 106 ARG A O 1
ATOM 803 N N . GLY A 1 107 ? -16.441 -0.030 4.217 1.00 94.62 107 GLY A N 1
ATOM 804 C CA . GLY A 1 107 ? -17.700 -0.317 4.909 1.00 94.62 107 GLY A CA 1
ATOM 805 C C . GLY A 1 107 ? -17.487 -1.183 6.153 1.00 94.62 107 GLY A C 1
ATOM 806 O O . GLY A 1 107 ? -17.914 -0.802 7.241 1.00 94.62 107 GLY A O 1
ATOM 807 N N . ILE A 1 108 ? -16.763 -2.295 6.006 1.00 94.75 108 ILE A N 1
ATOM 808 C CA . ILE A 1 108 ? -16.457 -3.234 7.098 1.00 94.75 108 ILE A CA 1
ATOM 809 C C . ILE A 1 108 ? -15.599 -2.573 8.182 1.00 94.75 108 ILE A C 1
ATOM 811 O O . ILE A 1 108 ? -15.896 -2.720 9.364 1.00 94.75 108 ILE A O 1
ATOM 815 N N . ILE A 1 109 ? -14.600 -1.764 7.809 1.00 95.81 109 ILE A N 1
ATOM 816 C CA . ILE A 1 109 ? -13.782 -1.002 8.770 1.00 95.81 109 ILE A CA 1
ATOM 817 C C . ILE A 1 109 ? -14.663 -0.110 9.652 1.00 95.81 109 ILE A C 1
ATOM 819 O O . ILE A 1 109 ? -14.506 -0.097 10.871 1.00 95.81 109 I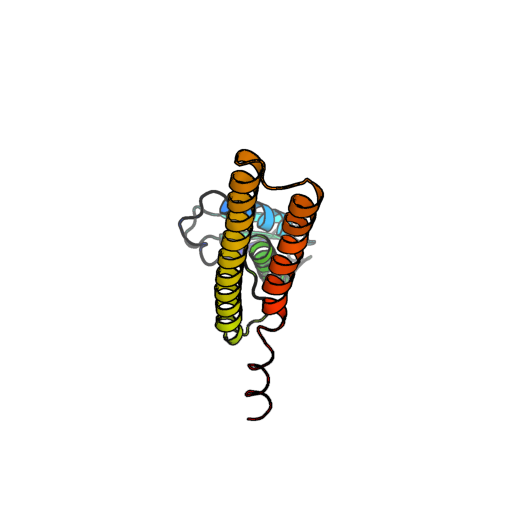LE A O 1
ATOM 823 N N . ARG A 1 110 ? -15.623 0.612 9.058 1.00 96.50 110 ARG A N 1
ATOM 824 C CA . ARG A 1 110 ? -16.544 1.470 9.821 1.00 96.50 110 ARG A CA 1
ATOM 825 C C . ARG A 1 110 ? -17.423 0.670 10.782 1.00 96.50 110 ARG A C 1
ATOM 827 O O . ARG A 1 110 ? -17.648 1.125 11.898 1.00 96.50 110 ARG A O 1
ATOM 834 N N . GLN A 1 111 ? -17.888 -0.510 10.376 1.00 95.75 111 GLN A N 1
ATOM 835 C CA . GLN A 1 111 ? -18.657 -1.406 11.247 1.00 95.75 111 GLN A CA 1
ATOM 836 C C . GLN A 1 111 ? -17.808 -1.927 12.410 1.00 95.75 111 GLN A C 1
ATOM 838 O O . GLN A 1 111 ? -18.245 -1.863 13.553 1.00 95.75 111 GLN A O 1
ATOM 843 N N . ASN A 1 112 ? -16.584 -2.376 12.132 1.00 96.38 112 ASN A N 1
ATOM 844 C CA . ASN A 1 112 ? -15.657 -2.869 13.149 1.00 96.38 112 ASN A CA 1
ATOM 845 C C . ASN A 1 112 ? -15.332 -1.783 14.176 1.00 96.38 112 ASN A C 1
ATOM 847 O O . ASN A 1 112 ? -15.404 -2.039 15.372 1.00 96.38 112 ASN A O 1
ATOM 851 N N . LEU A 1 113 ? -15.064 -0.553 13.725 1.00 96.50 113 LEU A N 1
ATOM 852 C CA . LEU A 1 113 ? -14.860 0.585 14.622 1.00 96.50 113 LEU A CA 1
ATOM 853 C C . LEU A 1 113 ? -16.096 0.862 15.483 1.00 96.50 113 LEU A C 1
ATOM 855 O O . LEU A 1 113 ? -15.960 1.050 16.688 1.00 96.50 113 LEU A O 1
ATOM 859 N N . ALA A 1 114 ? -17.295 0.852 14.894 1.00 96.69 114 ALA A N 1
ATOM 860 C CA . ALA A 1 114 ? -18.532 1.057 15.643 1.00 96.69 114 ALA A CA 1
ATOM 861 C C . ALA A 1 114 ? -18.746 -0.023 16.719 1.00 96.69 114 ALA A C 1
ATOM 863 O O . ALA A 1 114 ? -19.107 0.309 17.846 1.00 96.69 114 ALA A O 1
ATOM 864 N N . ILE A 1 115 ? -18.473 -1.294 16.400 1.00 95.31 115 ILE A N 1
ATOM 865 C CA . ILE A 1 115 ? -18.549 -2.409 17.354 1.00 95.31 115 ILE A CA 1
ATOM 866 C C . ILE A 1 115 ? -17.527 -2.217 18.478 1.00 95.31 115 ILE A C 1
ATOM 868 O O . ILE A 1 115 ? -17.905 -2.254 19.646 1.00 95.31 115 ILE A O 1
ATOM 872 N N . SER A 1 116 ? -16.259 -1.954 18.148 1.00 95.06 116 SER A N 1
ATOM 873 C CA . SER A 1 116 ? -15.194 -1.773 19.140 1.00 95.06 116 SER A CA 1
ATOM 874 C C . SER A 1 116 ? -15.476 -0.605 20.084 1.00 95.06 116 SER A C 1
ATOM 876 O O . SER A 1 116 ? -15.393 -0.762 21.302 1.00 95.06 116 SER A O 1
ATOM 878 N N . PHE A 1 117 ? -15.868 0.557 19.549 1.00 96.81 117 PHE A N 1
ATOM 879 C CA . PHE A 1 117 ? -16.252 1.702 20.378 1.00 96.81 117 PHE A CA 1
ATOM 880 C C . PHE A 1 117 ? -17.496 1.410 21.218 1.00 96.81 117 PHE A C 1
ATOM 882 O O . PHE A 1 117 ? -17.537 1.792 22.385 1.00 96.81 117 PHE A O 1
ATOM 889 N N . GLY A 1 118 ? -18.481 0.700 20.662 1.00 95.81 118 GLY A N 1
ATOM 890 C CA . GLY A 1 118 ? -19.671 0.277 21.395 1.00 95.81 118 GLY A CA 1
ATOM 891 C C . GLY A 1 118 ? -19.331 -0.622 22.582 1.00 95.81 118 GLY A C 1
ATOM 892 O O . GLY A 1 118 ? -19.810 -0.388 23.688 1.00 95.81 118 GLY A O 1
ATOM 893 N N . VAL A 1 119 ? -18.452 -1.604 22.385 1.00 94.94 119 VAL A N 1
ATOM 894 C CA . VAL A 1 119 ? -18.011 -2.526 23.440 1.00 94.94 119 VAL A CA 1
ATOM 895 C C . VAL A 1 119 ? -17.280 -1.783 24.548 1.00 94.94 119 VAL A C 1
ATOM 897 O O . VAL A 1 119 ? -17.601 -1.970 25.719 1.00 94.94 119 VAL A O 1
ATOM 900 N N . ILE A 1 120 ? -16.343 -0.903 24.188 1.00 93.88 120 ILE A N 1
ATOM 901 C CA . ILE A 1 120 ? -15.611 -0.081 25.157 1.00 93.88 120 ILE A CA 1
ATOM 902 C C . ILE A 1 120 ? -16.583 0.800 25.951 1.00 93.88 120 ILE A C 1
ATOM 904 O O . ILE A 1 120 ? -16.513 0.830 27.177 1.00 93.88 120 ILE A O 1
ATOM 908 N N . ALA A 1 121 ? -17.522 1.472 25.280 1.00 95.38 121 ALA A N 1
ATOM 909 C CA . ALA A 1 121 ? -18.508 2.326 25.939 1.00 95.38 121 ALA A CA 1
ATOM 910 C C . ALA A 1 121 ? -19.387 1.537 26.925 1.00 95.38 121 ALA A C 1
ATOM 912 O O . ALA A 1 121 ? -19.579 1.968 28.062 1.00 95.38 121 ALA A O 1
ATOM 913 N N . VAL A 1 122 ? -19.871 0.358 26.520 1.00 92.94 122 VAL A N 1
ATOM 914 C CA . VAL A 1 122 ? -20.665 -0.530 27.382 1.00 92.94 122 VAL A CA 1
ATOM 915 C C . VAL A 1 122 ? -19.851 -0.987 28.590 1.00 92.94 122 VAL A C 1
ATOM 917 O O . VAL A 1 122 ? -20.331 -0.872 29.715 1.00 92.94 122 VAL A O 1
ATOM 9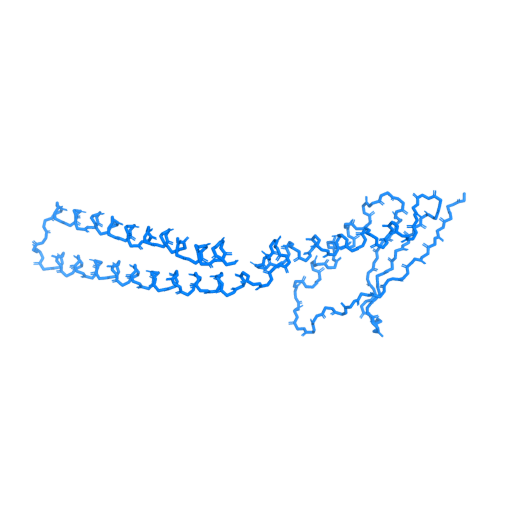20 N N . LEU A 1 123 ? -18.615 -1.452 28.386 1.00 92.31 123 LEU A N 1
ATOM 921 C CA . LEU A 1 123 ? -17.744 -1.904 29.473 1.00 92.31 123 LEU A CA 1
ATOM 922 C C . LEU A 1 123 ? -17.424 -0.783 30.466 1.00 92.31 123 LEU A C 1
ATOM 924 O O . LEU A 1 123 ? -17.425 -1.035 31.667 1.00 92.31 123 LEU A O 1
ATOM 928 N N . ILE A 1 124 ? -17.216 0.450 29.994 1.00 93.00 124 ILE A N 1
ATOM 929 C CA . ILE A 1 124 ? -17.011 1.615 30.866 1.00 93.00 124 ILE A CA 1
ATOM 930 C C . ILE A 1 124 ? -18.241 1.852 31.748 1.00 93.00 124 ILE A C 1
ATOM 932 O O . ILE A 1 124 ? -18.106 1.974 32.963 1.00 93.00 124 ILE A O 1
ATOM 936 N N . VAL A 1 125 ? -19.446 1.880 31.171 1.00 92.25 125 VAL A N 1
ATOM 937 C CA . VAL A 1 125 ? -20.689 2.089 31.937 1.00 92.25 125 VAL A CA 1
ATOM 938 C C . VAL A 1 125 ? -20.902 0.969 32.960 1.00 92.25 125 VAL A C 1
ATOM 940 O O . VAL A 1 125 ? -21.237 1.229 34.118 1.00 92.25 125 VAL A O 1
ATOM 943 N N . LEU A 1 126 ? -20.672 -0.281 32.559 1.00 90.56 126 LEU A N 1
ATOM 944 C CA . LEU A 1 126 ? -20.776 -1.453 33.430 1.00 90.56 126 LEU A CA 1
ATOM 945 C C . LEU A 1 126 ? -19.755 -1.422 34.579 1.00 90.56 126 LEU A C 1
ATOM 947 O O . LEU A 1 126 ? -20.099 -1.761 35.711 1.00 90.56 126 LEU A O 1
ATOM 951 N N . ALA A 1 127 ? -18.524 -0.989 34.302 1.00 88.31 127 ALA A N 1
ATOM 952 C CA . ALA A 1 127 ? -17.474 -0.845 35.304 1.00 88.31 127 ALA A CA 1
ATOM 953 C C . ALA A 1 127 ? -17.800 0.265 36.314 1.00 88.31 127 ALA A C 1
ATOM 955 O O . ALA A 1 127 ? -17.691 0.046 37.518 1.00 88.31 127 ALA A O 1
ATOM 956 N N . LEU A 1 128 ? -18.254 1.432 35.844 1.00 91.94 128 LEU A N 1
ATOM 957 C CA . LEU A 1 128 ? -18.605 2.566 36.709 1.00 91.94 128 LEU A CA 1
ATOM 958 C C . LEU A 1 128 ? -19.829 2.290 37.586 1.00 91.94 128 LEU A C 1
ATOM 960 O O . LEU A 1 128 ? -19.901 2.754 38.720 1.00 91.94 128 LEU A O 1
ATOM 964 N N . SER A 1 129 ? -20.794 1.537 37.065 1.00 91.19 129 SER A N 1
ATOM 965 C CA . SER A 1 129 ? -22.007 1.166 37.795 1.00 91.19 129 SER A CA 1
ATOM 966 C C . SER A 1 129 ? -21.807 -0.018 38.754 1.00 91.19 129 SER A C 1
ATOM 968 O O . SER A 1 129 ? -22.712 -0.346 39.518 1.00 91.19 129 SER A O 1
ATOM 970 N N . GLY A 1 130 ? -20.628 -0.655 38.737 1.00 85.69 130 GLY A N 1
ATOM 971 C CA . GLY A 1 130 ? -20.275 -1.768 39.625 1.00 85.69 130 GLY A CA 1
ATOM 972 C C . GLY A 1 130 ? -21.032 -3.071 39.347 1.00 85.69 130 GLY A C 1
ATOM 973 O O . GLY A 1 130 ? -20.951 -4.005 40.140 1.00 85.69 130 GLY A O 1
ATOM 974 N N . LEU A 1 131 ? -21.769 -3.150 38.234 1.00 78.88 131 LEU A N 1
ATOM 975 C CA . LEU A 1 131 ? -22.596 -4.307 37.872 1.00 78.88 131 LEU A CA 1
ATOM 976 C C . LEU A 1 131 ? -21.808 -5.432 37.187 1.00 78.88 131 LEU A C 1
ATOM 978 O O . LEU A 1 131 ? -22.304 -6.554 37.095 1.00 78.88 131 LEU A O 1
ATOM 982 N N . ALA A 1 132 ? -20.598 -5.156 36.693 1.00 75.75 132 ALA A N 1
ATOM 983 C CA . ALA A 1 132 ? -19.803 -6.135 35.960 1.00 75.75 132 ALA A CA 1
ATOM 984 C C . ALA A 1 132 ? -18.665 -6.725 36.793 1.00 75.75 132 ALA A C 1
ATOM 986 O O . ALA A 1 132 ? -17.699 -6.048 37.136 1.00 75.75 132 ALA A O 1
ATOM 987 N N . GLY A 1 133 ? -18.746 -8.033 37.041 1.00 84.50 133 GLY A N 1
ATOM 988 C CA . GLY A 1 133 ? -17.609 -8.814 37.517 1.00 84.50 133 GLY A CA 1
ATOM 989 C C . GLY A 1 133 ? -16.548 -9.002 36.425 1.00 84.50 133 GLY A C 1
ATOM 990 O O . GLY A 1 133 ? -16.863 -9.032 35.233 1.00 84.50 133 GLY A O 1
ATOM 991 N N . ILE A 1 134 ? -15.293 -9.200 36.841 1.00 87.25 134 ILE A N 1
ATOM 992 C CA . ILE A 1 134 ? -14.122 -9.348 35.955 1.00 87.25 134 ILE A CA 1
ATOM 993 C C . ILE A 1 134 ? -14.348 -10.426 34.881 1.00 87.25 134 ILE A C 1
ATOM 995 O O . ILE A 1 134 ? -14.023 -10.215 33.717 1.00 87.25 134 ILE A O 1
ATOM 999 N N . GLY A 1 135 ? -14.972 -11.554 35.241 1.00 89.69 135 GLY A N 1
ATOM 1000 C CA . GLY A 1 135 ? -15.252 -12.637 34.293 1.00 89.69 135 GLY A CA 1
ATOM 1001 C C . GLY A 1 135 ? -16.166 -12.219 33.135 1.00 89.69 135 GLY A C 1
ATOM 1002 O O . GLY A 1 135 ? -15.870 -12.522 31.983 1.00 89.69 135 GLY A O 1
ATOM 1003 N N . VAL A 1 136 ? -17.241 -11.474 33.417 1.00 88.06 136 VAL A N 1
ATOM 1004 C CA . VAL A 1 136 ? -18.173 -10.990 32.381 1.00 88.06 136 VAL A CA 1
ATOM 1005 C C . VAL A 1 136 ? -17.490 -9.961 31.485 1.00 88.06 136 VAL A C 1
ATOM 1007 O O . VAL A 1 136 ? -17.647 -10.011 30.267 1.00 88.06 136 VAL A O 1
ATOM 1010 N N . ALA A 1 137 ? -16.693 -9.066 32.074 1.00 89.12 137 ALA A N 1
ATOM 1011 C CA . ALA A 1 137 ? -15.950 -8.058 31.326 1.00 89.12 137 ALA A CA 1
ATOM 1012 C C . ALA A 1 137 ? -14.959 -8.690 30.333 1.00 89.12 137 ALA A C 1
ATOM 1014 O O . ALA A 1 137 ? -14.927 -8.286 29.173 1.00 89.12 137 ALA A O 1
ATOM 1015 N N . ILE A 1 138 ? -14.210 -9.715 30.760 1.00 91.56 138 ILE A N 1
ATOM 1016 C CA . ILE A 1 138 ? -13.265 -10.439 29.895 1.00 91.56 138 ILE A CA 1
ATOM 1017 C C . ILE A 1 138 ? -14.005 -11.150 28.765 1.00 91.56 138 ILE A C 1
ATOM 1019 O O . ILE A 1 138 ? -13.652 -10.970 27.604 1.00 91.56 138 ILE A O 1
ATOM 1023 N N . VAL A 1 139 ? -15.053 -11.921 29.077 1.00 92.06 139 VAL A N 1
ATOM 1024 C CA . VAL A 1 139 ? -15.823 -12.648 28.051 1.00 92.06 139 VAL A CA 1
ATOM 1025 C C . VAL A 1 139 ? -16.399 -11.688 27.015 1.00 92.06 139 VAL A C 1
ATOM 1027 O O . VAL A 1 139 ? -16.374 -11.983 25.824 1.00 92.06 139 VAL A O 1
ATOM 1030 N N . PHE A 1 140 ? -16.895 -10.531 27.445 1.00 90.75 140 PHE A N 1
ATOM 1031 C CA . PHE A 1 140 ? -17.452 -9.538 26.536 1.00 90.75 140 PHE A CA 1
ATOM 1032 C C . PHE A 1 140 ? -16.368 -8.849 25.692 1.00 90.75 140 PHE A C 1
ATOM 1034 O O . PHE A 1 140 ? -16.548 -8.675 24.487 1.00 90.75 140 PHE A O 1
ATOM 1041 N N . HIS A 1 141 ? -15.227 -8.505 26.297 1.00 92.31 141 HIS A N 1
ATOM 1042 C CA . HIS A 1 141 ? -14.094 -7.910 25.591 1.00 92.31 141 HIS A CA 1
ATOM 1043 C C . HIS A 1 141 ? -13.520 -8.871 24.546 1.00 92.31 141 HIS A C 1
ATOM 1045 O O . HIS A 1 141 ? -13.543 -8.565 23.354 1.00 92.31 141 HIS A O 1
ATOM 1051 N N . GLU A 1 142 ? -13.107 -10.064 24.968 1.00 94.75 142 GLU A N 1
ATOM 1052 C CA . GLU A 1 142 ? -12.507 -11.070 24.091 1.00 94.75 142 GLU A CA 1
ATOM 1053 C C . GLU A 1 142 ? -13.521 -11.613 23.081 1.00 94.75 142 GLU A C 1
ATOM 1055 O O . GLU A 1 142 ? -13.213 -11.769 21.902 1.00 94.75 142 GLU A O 1
ATOM 1060 N N . GLY A 1 143 ? -14.775 -11.817 23.491 1.00 94.25 143 GLY A N 1
ATOM 1061 C CA . GLY A 1 143 ? -15.846 -12.250 22.593 1.00 94.25 143 GLY A CA 1
ATOM 1062 C C . GLY A 1 143 ? -16.134 -11.238 21.484 1.00 94.25 143 GLY A C 1
ATOM 1063 O O . GLY A 1 143 ? -16.404 -11.625 20.346 1.00 94.25 143 GLY A O 1
ATOM 1064 N N . SER A 1 144 ? -16.016 -9.938 21.768 1.00 94.31 144 SER A N 1
ATOM 1065 C CA . SER A 1 144 ? -16.194 -8.908 20.743 1.00 94.31 144 SER A CA 1
ATOM 1066 C C . SER A 1 144 ? -15.104 -8.931 19.669 1.00 94.31 144 SER A C 1
ATOM 1068 O O . SER A 1 144 ? -15.396 -8.655 18.503 1.00 94.31 144 SER A O 1
ATOM 1070 N N . THR A 1 145 ? -13.876 -9.334 20.020 1.00 94.75 145 THR A N 1
ATOM 1071 C CA . THR A 1 145 ? -12.792 -9.490 19.039 1.00 94.75 145 THR A CA 1
ATOM 1072 C C . THR A 1 145 ? -13.152 -10.550 18.003 1.00 94.75 145 THR A C 1
ATOM 1074 O O . THR A 1 145 ? -12.974 -10.325 16.807 1.00 94.75 145 THR A O 1
ATOM 1077 N N . LEU A 1 146 ? -13.773 -11.653 18.435 1.00 95.81 146 LEU A N 1
ATOM 1078 C CA . LEU A 1 146 ? -14.226 -12.712 17.540 1.00 95.81 146 LEU A CA 1
ATOM 1079 C C . LEU A 1 146 ? -15.309 -12.204 16.581 1.00 95.81 146 LEU A C 1
ATOM 1081 O O . LEU A 1 146 ? -15.259 -12.500 15.391 1.00 95.81 146 LEU A O 1
ATOM 1085 N N . VAL A 1 147 ? -16.248 -11.386 17.064 1.00 95.06 147 VAL A N 1
ATOM 1086 C CA . VAL A 1 147 ? -17.286 -10.766 16.220 1.00 95.06 147 VAL A CA 1
ATOM 1087 C C . VAL A 1 147 ? -16.662 -9.870 15.144 1.00 95.06 147 VAL A C 1
ATOM 1089 O O . VAL A 1 147 ? -17.024 -9.965 13.971 1.00 95.06 147 VAL A O 1
ATOM 1092 N N . VAL A 1 148 ? -15.699 -9.028 15.523 1.00 95.38 148 VAL A N 1
ATOM 1093 C CA . VAL A 1 148 ? -14.979 -8.132 14.605 1.00 95.38 148 VAL A CA 1
ATOM 1094 C C . VAL A 1 148 ? -14.175 -8.923 13.567 1.00 95.38 148 VAL A C 1
ATOM 1096 O O . VAL A 1 148 ? -14.196 -8.581 12.381 1.00 95.38 148 VAL A O 1
ATOM 1099 N N . VAL A 1 149 ? -13.511 -10.005 13.985 1.00 95.12 149 VAL A N 1
ATOM 1100 C CA . VAL A 1 149 ? -12.773 -10.911 13.092 1.00 95.12 149 VAL A CA 1
ATOM 1101 C C . VAL A 1 149 ? -13.721 -11.587 12.106 1.00 95.12 149 VAL A C 1
ATOM 1103 O O . VAL A 1 149 ? -13.470 -11.543 10.906 1.00 95.12 149 VAL A O 1
ATOM 1106 N N . LEU A 1 150 ? -14.842 -12.144 12.567 1.00 94.62 150 LEU A N 1
ATOM 1107 C CA . LEU A 1 150 ? -15.845 -12.753 11.688 1.00 94.62 150 LEU A CA 1
ATOM 1108 C C . LEU A 1 150 ? -16.402 -11.741 10.674 1.00 94.62 150 LEU A C 1
ATOM 1110 O O . LEU A 1 150 ? -16.571 -12.0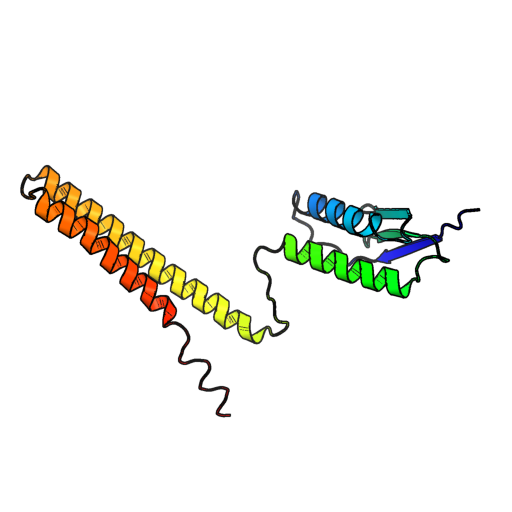73 9.499 1.00 94.62 150 LEU A O 1
ATOM 1114 N N . ASN A 1 151 ? -16.622 -10.488 11.087 1.00 93.50 151 ASN A N 1
ATOM 1115 C CA . ASN A 1 151 ? -17.058 -9.429 10.177 1.00 93.50 151 ASN A CA 1
ATOM 1116 C C . ASN A 1 151 ? -15.983 -9.066 9.137 1.00 93.50 151 ASN A C 1
ATOM 1118 O O . ASN A 1 151 ? -16.308 -8.811 7.979 1.00 93.50 151 ASN A O 1
ATOM 1122 N N . ALA A 1 152 ? -14.701 -9.096 9.515 1.00 92.62 152 ALA A N 1
ATOM 1123 C CA . ALA A 1 152 ? -13.592 -8.923 8.578 1.00 92.62 152 ALA A CA 1
ATOM 1124 C C . ALA A 1 152 ? -13.488 -10.095 7.589 1.00 92.62 152 ALA A C 1
ATOM 1126 O O . ALA A 1 152 ? -13.316 -9.872 6.389 1.00 92.62 152 ALA A O 1
ATOM 1127 N N . LEU A 1 153 ? -13.665 -11.335 8.062 1.00 92.75 153 LEU A N 1
ATOM 1128 C CA . LEU A 1 153 ? -13.607 -12.536 7.226 1.00 92.75 153 LEU A CA 1
ATOM 1129 C C . LEU A 1 153 ? -14.695 -12.557 6.142 1.00 92.75 153 LEU A C 1
ATOM 1131 O O . LEU A 1 153 ? -14.472 -13.114 5.070 1.00 92.75 153 LEU A O 1
ATOM 1135 N N . ARG A 1 154 ? -15.830 -11.874 6.347 1.00 89.62 154 ARG A N 1
ATOM 1136 C CA . ARG A 1 154 ? -16.859 -11.677 5.309 1.00 89.62 154 ARG A CA 1
ATOM 1137 C C . ARG A 1 154 ? -16.298 -11.058 4.022 1.00 89.62 154 ARG A C 1
ATOM 1139 O O . ARG A 1 154 ? -16.819 -11.326 2.942 1.00 89.62 154 ARG A O 1
ATOM 1146 N N . LEU A 1 155 ? -15.239 -10.251 4.114 1.00 90.25 155 LEU A N 1
ATOM 1147 C CA . LEU A 1 155 ? -14.592 -9.649 2.950 1.00 90.25 155 LEU A CA 1
ATOM 1148 C C . LEU A 1 155 ? -13.884 -10.687 2.066 1.00 90.25 155 LEU A C 1
ATOM 1150 O O . LEU A 1 155 ? -13.765 -10.465 0.869 1.00 90.25 155 LEU A O 1
ATOM 1154 N N . LEU A 1 156 ? -13.454 -11.831 2.606 1.00 87.19 156 LEU A N 1
ATOM 1155 C CA . LEU A 1 156 ? -12.852 -12.904 1.799 1.00 87.19 156 LEU A CA 1
ATOM 1156 C C . LEU A 1 156 ? -13.870 -13.542 0.846 1.00 87.19 156 LEU A C 1
ATOM 1158 O O . LEU A 1 156 ? -13.502 -13.953 -0.248 1.00 87.19 156 LEU A O 1
ATOM 1162 N N . ALA A 1 157 ? -15.152 -13.547 1.223 1.00 83.69 157 ALA A N 1
ATOM 1163 C CA . ALA A 1 157 ? -16.250 -13.974 0.355 1.00 83.69 157 ALA A CA 1
ATOM 1164 C C . ALA A 1 157 ? -16.647 -12.903 -0.687 1.00 83.69 157 ALA A C 1
ATOM 1166 O O . ALA A 1 157 ? -17.459 -13.155 -1.582 1.00 83.69 157 ALA A O 1
ATOM 1167 N N . TYR A 1 158 ? -16.086 -11.690 -0.604 1.00 76.44 158 TYR A N 1
ATOM 1168 C CA . TYR A 1 158 ? -16.260 -10.657 -1.620 1.00 76.44 158 TYR A CA 1
ATOM 1169 C C . TYR A 1 158 ? -15.411 -11.034 -2.839 1.00 76.44 158 TY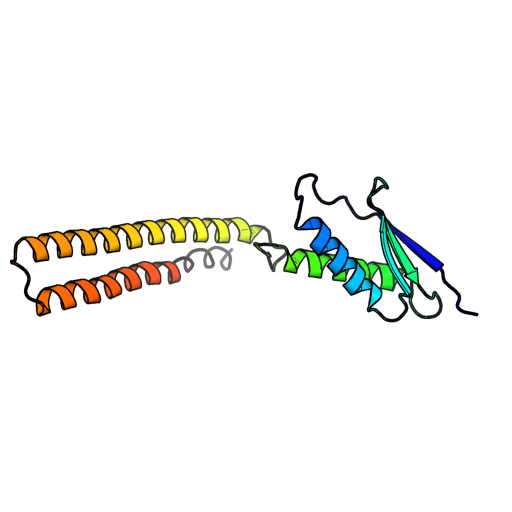R A C 1
ATOM 1171 O O . TYR A 1 158 ? -14.240 -10.660 -2.877 1.00 76.44 158 TYR A O 1
ATOM 1179 N N . ARG A 1 159 ? -16.001 -11.783 -3.794 1.00 63.25 159 ARG A N 1
ATOM 1180 C CA . ARG A 1 159 ? -15.479 -12.188 -5.135 1.00 63.25 159 ARG A CA 1
ATOM 1181 C C . ARG A 1 159 ? -15.585 -13.704 -5.403 1.00 63.25 159 ARG A C 1
ATOM 1183 O O . ARG A 1 159 ? -14.627 -14.306 -5.865 1.00 63.25 159 ARG A O 1
ATOM 1190 N N . GLU A 1 160 ? -16.745 -14.329 -5.208 1.00 53.91 160 GLU A N 1
ATOM 1191 C CA . GLU A 1 160 ? -17.033 -15.604 -5.909 1.00 53.91 160 GLU A CA 1
ATOM 1192 C C . GLU A 1 160 ? -18.048 -15.451 -7.054 1.00 53.91 160 GLU A C 1
ATOM 1194 O O . GLU A 1 160 ? -18.027 -16.232 -7.997 1.00 53.91 160 GLU A O 1
ATOM 1199 N N . TRP A 1 161 ? -18.863 -14.390 -7.081 1.00 45.84 161 TRP A N 1
ATOM 1200 C CA . TRP A 1 161 ? -19.939 -14.278 -8.079 1.00 45.84 161 TRP A CA 1
ATOM 1201 C C . TRP A 1 161 ? -19.498 -13.681 -9.436 1.00 45.84 161 TRP A C 1
ATOM 1203 O O . TRP A 1 161 ? -20.015 -14.057 -10.483 1.00 45.84 161 TRP A O 1
ATOM 1213 N N . SER A 1 162 ? -18.508 -12.782 -9.478 1.00 52.16 162 SER A N 1
ATOM 1214 C CA . SER A 1 162 ? -18.195 -12.017 -10.703 1.00 52.16 162 SER A CA 1
ATOM 1215 C C . SER A 1 162 ? -17.248 -12.702 -11.700 1.00 52.16 162 SER A C 1
ATOM 1217 O O . SER A 1 162 ? -17.039 -12.178 -12.793 1.00 52.16 162 SER A O 1
ATOM 1219 N N . LEU A 1 163 ? -16.669 -13.859 -11.359 1.00 53.12 163 LEU A N 1
ATOM 1220 C CA . LEU A 1 163 ? -15.862 -14.655 -12.298 1.00 53.12 163 LEU A CA 1
ATOM 1221 C C . LEU A 1 163 ? -16.691 -15.712 -13.045 1.00 53.12 163 LEU A C 1
ATOM 1223 O O . LEU A 1 163 ? -16.257 -16.193 -14.089 1.00 53.12 163 LEU A O 1
ATOM 1227 N N . GLN A 1 164 ? -17.889 -16.043 -12.557 1.00 51.66 164 GLN A N 1
ATOM 1228 C CA . GLN A 1 164 ? -18.722 -17.104 -13.131 1.00 51.66 164 GLN A CA 1
ATOM 1229 C C . GLN A 1 164 ? -19.531 -16.654 -14.361 1.00 51.66 164 GLN A C 1
ATOM 1231 O O . GLN A 1 164 ? -19.814 -17.474 -15.229 1.00 51.66 164 GLN A O 1
ATOM 1236 N N . GLU A 1 165 ? -19.839 -15.360 -14.508 1.00 51.00 165 GLU A N 1
ATOM 1237 C CA . GLU A 1 165 ? -20.590 -14.852 -15.674 1.00 51.00 165 GLU A CA 1
ATOM 1238 C C . GLU A 1 165 ? -19.735 -14.643 -16.939 1.00 51.00 165 GLU A C 1
ATOM 1240 O O . GLU A 1 165 ? -20.288 -14.581 -18.034 1.00 51.00 165 GLU A O 1
ATOM 1245 N N . ARG A 1 166 ? -18.397 -14.566 -16.829 1.00 51.50 166 ARG A N 1
ATOM 1246 C CA . ARG A 1 166 ? -17.488 -14.315 -17.973 1.00 51.50 166 ARG A CA 1
ATOM 1247 C C . ARG A 1 166 ? -16.820 -15.557 -18.568 1.00 51.50 166 ARG A C 1
ATOM 1249 O O . ARG A 1 166 ? -16.211 -15.438 -19.619 1.00 51.50 166 ARG A O 1
ATOM 1256 N N . ILE A 1 167 ? -16.901 -16.716 -17.910 1.00 51.81 167 ILE A N 1
ATOM 1257 C CA . ILE A 1 167 ? -16.391 -17.995 -18.449 1.00 51.81 167 ILE A CA 1
ATOM 1258 C C . ILE A 1 167 ? -17.512 -18.782 -19.167 1.00 51.81 167 ILE A C 1
ATOM 1260 O O . ILE A 1 167 ? -17.228 -19.684 -19.948 1.00 51.81 167 ILE A O 1
ATOM 1264 N N . LEU A 1 168 ? -18.786 -18.418 -18.957 1.00 51.50 168 LEU A N 1
ATOM 1265 C CA . LEU A 1 168 ? -19.961 -19.037 -19.596 1.00 51.50 168 LEU A CA 1
ATOM 1266 C C . LEU A 1 168 ? -20.597 -18.181 -20.718 1.00 51.50 168 LEU A C 1
ATOM 1268 O O . LEU A 1 168 ? -21.735 -18.442 -21.110 1.00 51.50 168 LEU A O 1
ATOM 1272 N N . ARG A 1 169 ? -19.883 -17.179 -21.249 1.00 41.75 169 ARG A N 1
ATOM 1273 C CA . ARG A 1 169 ? -20.236 -16.462 -22.486 1.00 41.75 169 ARG A CA 1
ATOM 1274 C C . ARG A 1 169 ? -19.027 -16.299 -23.387 1.00 41.75 169 ARG A C 1
ATOM 1276 O O . ARG A 1 169 ? -17.954 -15.968 -22.843 1.00 41.75 169 ARG A O 1
#

Radius of gyration: 27.89 Å; Cα contacts (8 Å, |Δi|>4): 130; chains: 1; bounding box: 64×42×69 Å

Sequence (169 aa):
MKTEETLELEVPMPLPGVGDDRDACIERLEEAMGSRKGILRAHLELEKSPVVLCLHYDPMAVSVEDLQRMAGRAGTDVALETADVALMADDLSRLPFSVGLGRATRGIIRQNLAISFGVIAVLIVLALSGLAGIGVAIVFHEGSTLVVVLNALRLLAYREWSLQERILR